Protein AF-A0A1G7KMD0-F1 (afdb_monomer)

Organism: NCBI:txid482827

Secondary structure (DSSP, 8-state):
-EEEE-TTT--EEEE--S--SHHHHHHHHHHHHHHTT-BTTB---------TTTT---SS-HHHHHHHHHHHHHHHHT-HHHHHHHH--TTS-S--

pLDDT: mean 72.41, std 11.88, range [49.28, 91.25]

Sequence (96 aa):
MYGFVRPGTGESEFWLLPTVNAVAFSEVLGRFARLRGAGEGKLLLLVLDRAGWHVSGRVDTEEELWARVEARCAYLQAQPGLIRSHTLFHWWPREW

Radius of gyration: 14.6 Å; Cα contacts (8 Å, |Δi|>4): 63; chains: 1; bounding box: 42×29×28 Å

Mean predicted aligned error: 10.39 Å

Foldseek 3Di:
DDKDAFQLPRDIDDDDDPDDAQVVVVVVVVVVCVVVVPDPVDDDDDDDPPDPRVQDDDDPDPVVVVVVVVVVVVVVVVVVVVVCNGNVPPPPDPDD

Solvent-accessible surface area (backbone atoms only — not comparable to full-atom values): 6177 Å² total; per-residue (Å²): 103,50,78,49,68,42,55,75,74,65,53,67,50,77,46,88,52,101,61,86,42,39,67,58,48,51,52,50,51,56,50,49,37,58,76,72,56,50,51,99,92,32,88,80,90,83,88,77,91,76,54,84,54,79,71,57,83,86,51,102,39,71,65,60,45,49,51,54,49,47,55,50,48,55,55,45,65,78,38,53,69,64,51,55,74,49,49,65,54,88,84,55,80,92,72,134

Structure (mmCIF, N/CA/C/O backbone):
data_AF-A0A1G7KMD0-F1
#
_entry.id   AF-A0A1G7KMD0-F1
#
loop_
_atom_site.group_PDB
_atom_site.id
_atom_site.type_symbol
_atom_site.label_atom_id
_atom_site.label_alt_id
_atom_site.label_comp_id
_atom_site.label_asym_id
_atom_site.label_entity_id
_atom_site.label_seq_id
_atom_site.pdbx_PDB_ins_code
_atom_site.Cartn_x
_atom_site.Cartn_y
_atom_site.Cartn_z
_atom_site.occupancy
_atom_site.B_iso_or_equiv
_atom_site.auth_seq_id
_atom_site.auth_comp_id
_atom_site.auth_asym_id
_atom_site.auth_atom_id
_atom_site.pdbx_PDB_model_num
ATOM 1 N N . MET A 1 1 ? 10.952 7.859 -5.517 1.00 82.19 1 MET A N 1
ATOM 2 C CA . MET A 1 1 ? 10.414 7.971 -4.144 1.00 82.19 1 MET A CA 1
ATOM 3 C C . MET A 1 1 ? 9.238 7.022 -4.028 1.00 82.19 1 MET A C 1
ATOM 5 O O . MET A 1 1 ? 8.426 7.013 -4.942 1.00 82.19 1 MET A O 1
ATOM 9 N N . TYR A 1 2 ? 9.147 6.257 -2.942 1.00 83.06 2 TYR A N 1
ATOM 10 C CA . TYR A 1 2 ? 7.952 5.478 -2.608 1.00 83.06 2 TYR A CA 1
ATOM 11 C C . TYR A 1 2 ? 7.296 6.098 -1.379 1.00 83.06 2 TYR A C 1
ATOM 13 O O . TYR A 1 2 ? 7.997 6.421 -0.421 1.00 83.06 2 TYR A O 1
ATOM 21 N N . GLY A 1 3 ? 5.984 6.303 -1.425 1.00 87.31 3 GLY A N 1
ATOM 22 C CA . GLY A 1 3 ? 5.221 6.901 -0.335 1.00 87.31 3 GLY A CA 1
ATOM 23 C C . GLY A 1 3 ? 4.051 6.010 0.047 1.00 87.31 3 GLY A C 1
ATOM 24 O O . GLY A 1 3 ? 3.326 5.539 -0.825 1.00 87.31 3 GLY A O 1
ATOM 25 N N . PHE A 1 4 ? 3.870 5.802 1.346 1.00 88.25 4 PHE A N 1
ATOM 26 C CA . PHE A 1 4 ? 2.706 5.130 1.910 1.00 88.25 4 PHE A CA 1
ATOM 27 C C . PHE A 1 4 ? 2.002 6.090 2.850 1.00 88.25 4 PHE A C 1
ATOM 29 O O . PHE A 1 4 ? 2.650 6.771 3.641 1.00 88.25 4 PHE A O 1
ATOM 36 N N . VAL A 1 5 ? 0.676 6.118 2.781 1.00 85.12 5 VAL A N 1
ATOM 37 C CA . VAL A 1 5 ? -0.158 6.941 3.655 1.00 85.12 5 VAL A CA 1
ATOM 38 C C . VAL A 1 5 ? -1.191 6.039 4.303 1.00 85.12 5 VAL A C 1
ATOM 40 O O . VAL A 1 5 ? -1.824 5.231 3.625 1.00 85.12 5 VAL A O 1
ATOM 43 N N . ARG A 1 6 ? -1.380 6.186 5.613 1.00 86.25 6 ARG A N 1
ATOM 44 C CA . ARG A 1 6 ? -2.504 5.605 6.340 1.00 86.25 6 ARG A CA 1
ATOM 45 C C . ARG A 1 6 ? -3.675 6.584 6.266 1.00 86.25 6 ARG A C 1
ATOM 47 O O . ARG A 1 6 ? -3.659 7.580 6.991 1.00 86.25 6 ARG A O 1
ATOM 54 N N . PRO A 1 7 ? -4.712 6.326 5.451 1.00 78.12 7 PRO A N 1
ATOM 55 C CA . PRO A 1 7 ? -5.707 7.352 5.152 1.00 78.12 7 PRO A CA 1
ATOM 56 C C . PRO A 1 7 ? -6.451 7.834 6.397 1.00 78.12 7 PRO A C 1
ATOM 58 O O . PRO A 1 7 ? -6.613 9.031 6.583 1.00 78.12 7 PRO A O 1
ATOM 61 N N . GLY A 1 8 ? -6.802 6.908 7.298 1.00 75.25 8 GLY A N 1
ATOM 62 C CA . GLY A 1 8 ? -7.507 7.204 8.549 1.00 75.25 8 GLY A CA 1
ATOM 63 C C . GLY A 1 8 ? -6.786 8.143 9.525 1.00 75.25 8 GLY A C 1
ATOM 64 O O . GLY A 1 8 ? -7.443 8.723 10.382 1.00 75.25 8 GLY A O 1
ATOM 65 N N . THR A 1 9 ? -5.460 8.283 9.431 1.00 83.56 9 THR A N 1
ATOM 66 C CA . THR A 1 9 ? -4.663 9.089 10.376 1.00 83.56 9 THR A CA 1
ATOM 67 C C . THR A 1 9 ? -3.785 10.142 9.703 1.00 83.56 9 THR A C 1
ATOM 69 O O . THR A 1 9 ? -3.234 10.989 10.397 1.00 83.56 9 THR A O 1
ATOM 72 N N . GLY A 1 10 ? -3.596 10.075 8.382 1.00 80.88 10 GLY A N 1
ATOM 73 C CA . GLY A 1 10 ? -2.626 10.899 7.651 1.00 80.88 10 GLY A CA 1
ATOM 74 C C . GLY A 1 10 ? -1.159 10.527 7.910 1.00 80.88 10 GLY A C 1
ATOM 75 O O . GLY A 1 10 ? -0.260 11.126 7.323 1.00 80.88 10 GLY A O 1
ATOM 76 N N . GLU A 1 11 ? -0.900 9.528 8.761 1.00 85.88 11 GLU A N 1
ATOM 77 C CA . GLU A 1 11 ? 0.448 9.022 9.029 1.00 85.88 11 GLU A CA 1
ATOM 78 C C . GLU A 1 11 ? 1.079 8.566 7.711 1.00 85.88 11 GLU A C 1
ATOM 80 O O . GLU A 1 11 ? 0.493 7.757 6.988 1.00 85.88 11 GLU A O 1
ATOM 85 N N . SER A 1 12 ? 2.252 9.108 7.393 1.00 88.88 12 SER A N 1
ATOM 86 C CA . SER A 1 12 ? 2.905 8.906 6.104 1.00 88.88 12 SER A CA 1
ATOM 87 C C . SER A 1 12 ? 4.344 8.446 6.290 1.00 88.88 12 SER A C 1
ATOM 89 O O . SER A 1 12 ? 5.041 8.916 7.188 1.00 88.88 12 SER A O 1
ATOM 91 N N . GLU A 1 13 ? 4.794 7.549 5.422 1.00 88.62 13 GLU A N 1
ATOM 92 C CA . GLU A 1 13 ? 6.157 7.026 5.414 1.00 88.62 13 GLU A CA 1
ATOM 93 C C . GLU A 1 13 ? 6.733 7.102 3.998 1.00 88.62 13 GLU A C 1
ATOM 95 O O . GLU A 1 13 ? 6.076 6.724 3.024 1.00 88.62 13 GLU A O 1
ATOM 100 N N . PHE A 1 14 ? 7.969 7.591 3.886 1.00 90.62 14 PHE A N 1
ATOM 101 C CA . PHE A 1 14 ? 8.620 7.864 2.608 1.00 90.62 14 PHE A CA 1
ATOM 102 C C . PHE A 1 14 ? 9.968 7.163 2.512 1.00 90.62 14 PHE A C 1
ATOM 104 O O . PHE A 1 14 ? 10.791 7.228 3.422 1.00 90.62 14 PHE A O 1
ATOM 111 N N . TRP A 1 15 ? 10.200 6.522 1.371 1.00 88.44 15 TRP A N 1
ATOM 112 C CA . TRP A 1 15 ? 11.409 5.765 1.081 1.00 88.44 15 TRP A CA 1
ATOM 113 C C . TRP A 1 15 ? 12.119 6.378 -0.124 1.00 88.44 15 TRP A C 1
ATOM 115 O O . TRP A 1 15 ? 11.576 6.451 -1.237 1.00 88.44 15 TRP A O 1
ATOM 125 N N . LEU A 1 16 ? 13.353 6.826 0.108 1.00 91.25 16 LEU A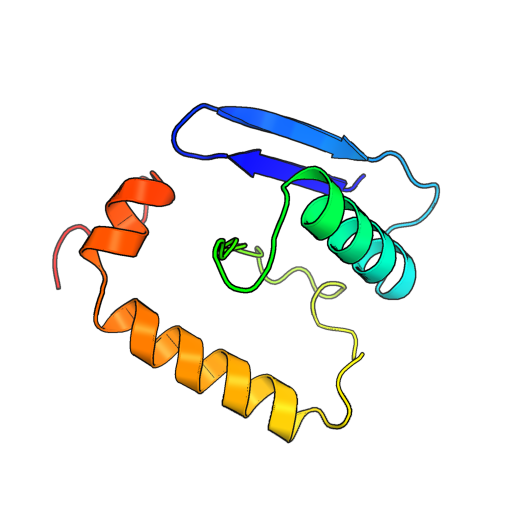 N 1
ATOM 126 C CA . LEU A 1 16 ? 14.233 7.383 -0.914 1.00 91.25 16 LEU A CA 1
ATOM 127 C C . LEU A 1 16 ? 15.170 6.288 -1.416 1.00 91.25 16 LEU A C 1
ATOM 129 O O . LEU A 1 16 ? 16.107 5.885 -0.733 1.00 91.25 16 LEU A O 1
ATOM 133 N N . LEU A 1 17 ? 14.885 5.793 -2.616 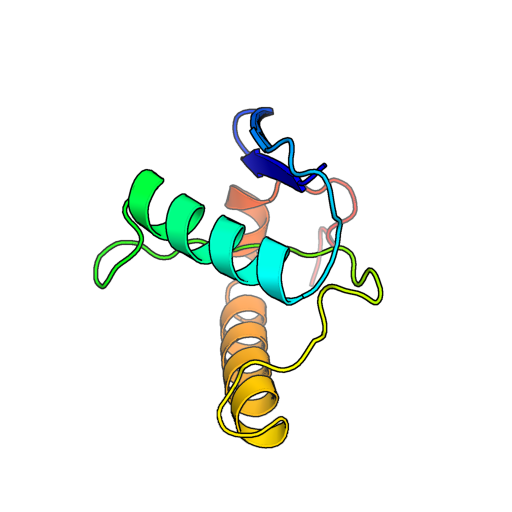1.00 85.81 17 LEU A N 1
ATOM 134 C CA . LEU A 1 17 ? 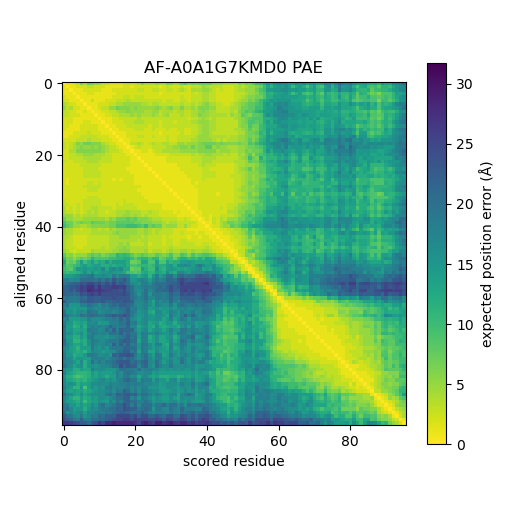15.749 4.883 -3.357 1.00 85.81 17 LEU A CA 1
ATOM 135 C C . LEU A 1 17 ? 16.164 5.567 -4.666 1.00 85.81 17 LEU A C 1
ATOM 137 O O . L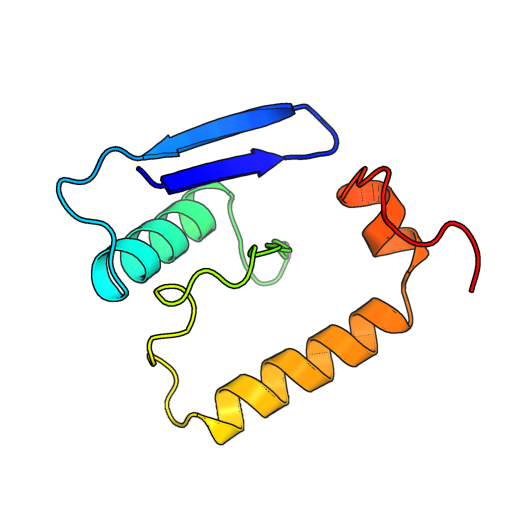EU A 1 17 ? 15.378 6.354 -5.206 1.00 85.81 17 LEU A O 1
ATOM 141 N N . PRO A 1 18 ? 17.359 5.256 -5.199 1.00 87.69 18 PRO A N 1
ATOM 142 C CA . PRO A 1 18 ? 17.870 5.869 -6.425 1.00 87.69 18 PRO A CA 1
ATOM 143 C C . PRO A 1 18 ? 17.066 5.480 -7.676 1.00 87.69 18 PRO A C 1
ATOM 145 O O . PRO A 1 18 ? 17.247 6.082 -8.728 1.00 87.69 18 PRO A O 1
ATOM 148 N N . THR A 1 19 ? 16.181 4.481 -7.582 1.00 81.31 19 THR A N 1
ATOM 149 C CA . THR A 1 19 ? 15.381 3.975 -8.701 1.00 81.31 19 THR A CA 1
ATOM 150 C C . THR A 1 19 ? 13.918 3.754 -8.311 1.00 81.31 19 THR A C 1
ATOM 152 O O . THR A 1 19 ? 13.591 3.420 -7.167 1.00 81.31 19 THR A O 1
ATOM 155 N N . VAL A 1 20 ? 13.030 3.934 -9.293 1.00 79.56 20 VAL A N 1
ATOM 156 C CA . VAL A 1 20 ? 11.604 3.589 -9.209 1.00 79.56 20 VAL A CA 1
ATOM 157 C C . VAL A 1 20 ? 11.334 2.459 -10.200 1.00 79.56 20 VAL A C 1
ATOM 159 O O . VAL A 1 20 ? 11.266 2.700 -11.401 1.00 79.56 20 VAL A O 1
ATOM 162 N N . ASN A 1 21 ? 11.277 1.218 -9.711 1.00 77.50 21 ASN A N 1
ATOM 163 C CA . ASN A 1 21 ? 11.029 0.027 -10.524 1.00 77.50 21 ASN A CA 1
ATOM 164 C C . ASN A 1 21 ? 10.456 -1.131 -9.688 1.00 77.50 21 ASN A C 1
ATOM 166 O O . ASN A 1 21 ? 10.459 -1.098 -8.459 1.00 77.50 21 ASN A O 1
ATOM 170 N N . ALA A 1 22 ? 10.038 -2.178 -10.393 1.00 74.12 22 ALA A N 1
ATOM 171 C CA . ALA A 1 22 ? 9.581 -3.476 -9.902 1.00 74.12 22 ALA A CA 1
ATOM 172 C C . ALA A 1 22 ? 10.297 -4.035 -8.667 1.00 74.12 22 ALA A C 1
ATOM 174 O O . ALA A 1 22 ? 9.693 -4.420 -7.662 1.00 74.12 22 ALA A O 1
ATOM 175 N N . VAL A 1 23 ? 11.620 -4.128 -8.794 1.00 76.56 23 VAL A N 1
ATOM 176 C CA . VAL A 1 23 ? 12.494 -4.843 -7.871 1.00 76.56 23 VAL A CA 1
ATOM 177 C C . VAL A 1 23 ? 12.613 -4.032 -6.593 1.00 76.56 23 VAL A C 1
ATOM 179 O O . VAL A 1 23 ? 12.354 -4.541 -5.507 1.00 76.56 23 VAL A O 1
ATOM 182 N N . ALA A 1 24 ? 12.906 -2.739 -6.732 1.00 77.81 24 ALA A N 1
ATOM 183 C CA . ALA A 1 24 ? 12.959 -1.812 -5.614 1.00 77.81 24 ALA A CA 1
ATOM 184 C C . ALA A 1 24 ? 11.596 -1.689 -4.907 1.00 77.81 24 ALA A C 1
ATOM 186 O O . ALA A 1 24 ? 11.553 -1.645 -3.680 1.00 77.81 24 ALA A O 1
ATOM 187 N N . PHE A 1 25 ? 10.483 -1.703 -5.647 1.00 79.75 25 PHE A N 1
ATOM 188 C CA . PHE A 1 25 ? 9.146 -1.676 -5.056 1.00 79.75 25 PHE A CA 1
ATOM 189 C C . PHE A 1 25 ? 8.847 -2.937 -4.235 1.00 79.75 25 PHE A C 1
ATOM 191 O O . PHE A 1 25 ? 8.346 -2.827 -3.118 1.00 79.75 25 PHE A O 1
ATOM 198 N N . SER A 1 26 ? 9.215 -4.120 -4.736 1.00 79.06 26 SER A N 1
ATOM 199 C CA . SER A 1 26 ? 9.040 -5.393 -4.018 1.00 79.06 26 SER A CA 1
ATOM 200 C C . SER A 1 26 ? 9.814 -5.422 -2.694 1.00 79.06 26 SER A C 1
ATOM 202 O O . SER A 1 26 ? 9.274 -5.830 -1.665 1.00 79.06 26 SER A O 1
ATOM 204 N N . GLU A 1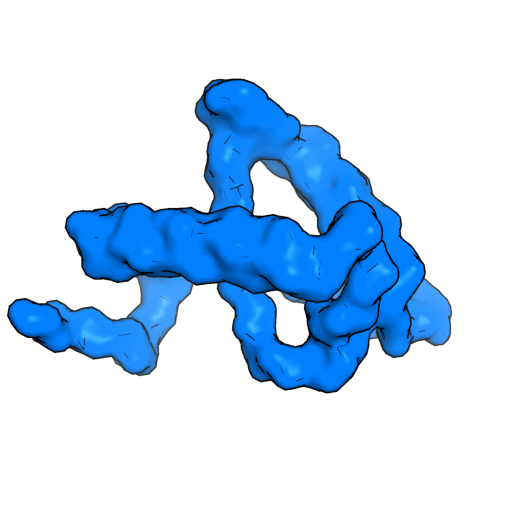 27 ? 11.053 -4.922 -2.693 1.00 82.12 27 GLU A N 1
ATOM 205 C CA . GLU A 1 27 ? 11.869 -4.792 -1.477 1.00 82.12 27 GLU A CA 1
ATOM 206 C C . GLU A 1 27 ? 11.242 -3.830 -0.461 1.00 82.12 27 GLU A C 1
ATOM 208 O O . GLU A 1 27 ? 11.144 -4.134 0.734 1.00 82.12 27 GLU A O 1
ATOM 213 N N . VAL A 1 28 ? 10.763 -2.679 -0.942 1.00 85.75 28 VAL A N 1
ATOM 214 C CA . VAL A 1 28 ? 10.061 -1.693 -0.115 1.00 85.75 28 VAL A CA 1
ATOM 215 C C . VAL A 1 28 ? 8.792 -2.299 0.486 1.00 85.75 28 VAL A C 1
ATOM 217 O O . VAL A 1 28 ? 8.586 -2.171 1.690 1.00 85.75 28 VAL A O 1
ATOM 220 N N . LEU A 1 29 ? 7.983 -3.023 -0.295 1.00 83.62 29 LEU A N 1
ATOM 221 C CA . LEU A 1 29 ? 6.780 -3.704 0.195 1.00 83.62 29 LEU A CA 1
ATOM 222 C C . LEU A 1 29 ? 7.102 -4.753 1.259 1.00 83.62 29 LEU A C 1
ATOM 224 O O . LEU A 1 29 ? 6.457 -4.781 2.306 1.00 83.62 29 LEU A O 1
ATOM 228 N N . GLY A 1 30 ? 8.114 -5.591 1.027 1.00 80.44 30 GLY A N 1
ATOM 229 C CA . GLY A 1 30 ? 8.525 -6.612 1.989 1.00 80.44 30 GLY A CA 1
ATOM 230 C C . GLY A 1 30 ? 8.984 -6.001 3.313 1.00 80.44 30 GLY A C 1
ATOM 231 O O . GLY A 1 30 ? 8.626 -6.482 4.391 1.00 80.44 30 GLY A O 1
ATOM 232 N N . ARG A 1 31 ? 9.750 -4.906 3.259 1.00 86.38 31 ARG A N 1
ATOM 233 C CA . ARG A 1 31 ? 10.211 -4.220 4.470 1.00 86.38 31 ARG A CA 1
ATOM 234 C C . ARG A 1 31 ? 9.089 -3.451 5.164 1.00 86.38 31 ARG A C 1
ATOM 236 O O . ARG A 1 31 ? 9.000 -3.529 6.386 1.00 86.38 31 ARG A O 1
ATOM 243 N N . PHE A 1 32 ? 8.209 -2.801 4.408 1.00 85.88 32 PHE A N 1
ATOM 244 C CA . PHE A 1 32 ? 7.005 -2.156 4.926 1.00 85.88 32 PHE A CA 1
ATOM 245 C C . PHE A 1 32 ? 6.102 -3.161 5.651 1.00 85.88 32 PHE A C 1
ATOM 247 O O . PHE A 1 32 ? 5.719 -2.933 6.796 1.00 85.88 32 PHE A O 1
ATOM 254 N N . ALA A 1 33 ? 5.832 -4.319 5.040 1.00 83.94 33 ALA A N 1
ATOM 255 C CA . ALA A 1 33 ? 5.034 -5.384 5.642 1.00 83.94 33 ALA A CA 1
ATOM 256 C C . ALA A 1 33 ? 5.619 -5.841 6.987 1.00 83.94 33 ALA A C 1
ATOM 258 O O . ALA A 1 33 ? 4.889 -5.913 7.976 1.00 83.94 33 ALA A O 1
ATOM 259 N N . ARG A 1 34 ? 6.940 -6.061 7.059 1.00 84.75 34 ARG A N 1
ATOM 260 C CA . ARG A 1 34 ? 7.628 -6.407 8.314 1.00 84.75 34 ARG A CA 1
ATOM 261 C C . ARG A 1 34 ? 7.531 -5.297 9.361 1.00 84.75 34 ARG A C 1
ATOM 263 O O . ARG A 1 34 ? 7.157 -5.574 10.494 1.00 84.75 34 ARG A O 1
ATOM 270 N N . LEU A 1 35 ? 7.818 -4.048 8.989 1.00 87.25 35 LEU A N 1
ATOM 271 C CA . LEU A 1 35 ? 7.780 -2.899 9.907 1.00 87.25 35 LEU A CA 1
ATOM 272 C C . LEU A 1 35 ? 6.384 -2.651 10.479 1.00 87.25 35 LEU A C 1
ATOM 274 O O . LEU A 1 35 ? 6.236 -2.302 11.647 1.00 87.25 35 LEU A O 1
ATOM 278 N N . ARG A 1 36 ? 5.343 -2.864 9.673 1.00 86.75 36 ARG A N 1
ATOM 279 C CA . ARG A 1 36 ? 3.952 -2.740 10.115 1.00 86.75 36 ARG A CA 1
ATOM 280 C C . ARG A 1 36 ? 3.417 -4.024 10.755 1.00 86.75 36 ARG A C 1
ATOM 282 O O . ARG A 1 36 ? 2.271 -4.009 11.207 1.00 86.75 36 ARG A O 1
ATOM 289 N N . GLY A 1 37 ? 4.207 -5.095 10.829 1.00 87.38 37 GLY A N 1
ATOM 290 C CA . GLY A 1 37 ? 3.838 -6.364 11.458 1.00 87.38 37 GLY A CA 1
ATOM 291 C C . GLY A 1 37 ? 2.734 -7.124 10.722 1.00 87.38 37 GLY A C 1
ATOM 292 O O . GLY A 1 37 ? 1.854 -7.680 11.372 1.00 87.38 37 GLY A O 1
ATOM 293 N N . ALA A 1 38 ? 2.722 -7.094 9.387 1.00 85.44 38 ALA A N 1
ATOM 294 C CA . ALA A 1 38 ? 1.816 -7.921 8.594 1.00 85.44 38 ALA A CA 1
ATOM 295 C C . ALA A 1 38 ? 2.094 -9.416 8.826 1.00 85.44 38 ALA A C 1
ATOM 297 O O . ALA A 1 38 ? 3.251 -9.831 8.881 1.00 85.44 38 ALA A O 1
ATOM 298 N N . GLY A 1 39 ? 1.037 -10.218 8.933 1.00 79.75 39 GLY A N 1
ATOM 299 C CA . GLY A 1 39 ? 1.115 -11.653 9.208 1.00 79.75 39 GLY A CA 1
ATOM 300 C C . GLY A 1 39 ? -0.271 -12.254 9.441 1.00 79.75 39 GLY A C 1
ATOM 301 O O . GLY A 1 39 ? -1.278 -11.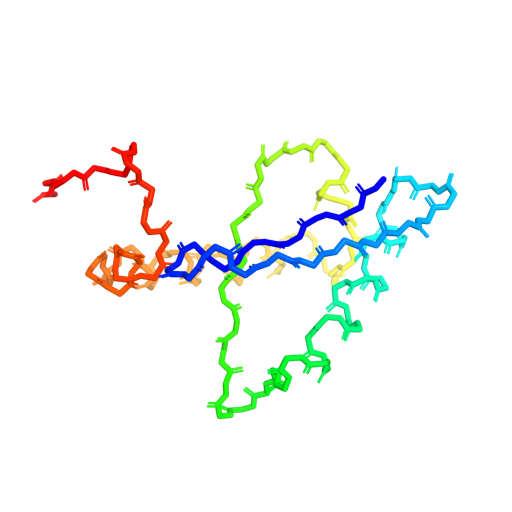605 9.161 1.00 79.75 39 GLY A O 1
ATOM 302 N N . GLU A 1 40 ? -0.340 -13.468 9.988 1.00 79.75 40 GLU A N 1
ATOM 303 C CA . GLU A 1 40 ? -1.601 -14.216 10.170 1.00 79.75 40 GLU A CA 1
ATOM 304 C C . GLU A 1 40 ? -2.675 -13.439 10.951 1.00 79.75 40 GLU A C 1
ATOM 306 O O . GLU A 1 40 ? -3.854 -13.504 10.618 1.00 79.75 40 GLU A O 1
ATOM 311 N N . GLY A 1 41 ? -2.271 -12.638 11.942 1.00 83.00 41 GLY A N 1
ATOM 312 C CA . GLY A 1 41 ? -3.183 -11.810 12.7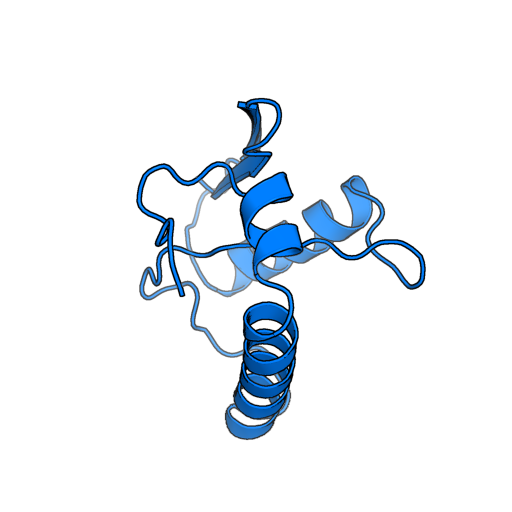41 1.00 83.00 41 GLY A CA 1
ATOM 313 C C . GLY A 1 41 ? -3.387 -10.379 12.233 1.00 83.00 41 GLY A C 1
ATOM 314 O O . GLY A 1 41 ? -4.133 -9.620 12.850 1.00 83.00 41 GLY A O 1
ATOM 315 N N . LYS A 1 42 ? -2.706 -9.961 11.154 1.00 80.69 42 LYS A N 1
ATOM 316 C CA . LYS A 1 42 ? -2.734 -8.568 10.686 1.00 80.69 42 LYS A CA 1
ATOM 317 C C . LYS A 1 42 ? -2.580 -8.460 9.176 1.00 80.69 42 LYS A C 1
ATOM 319 O O . LYS A 1 42 ? -1.495 -8.618 8.619 1.00 80.69 42 LYS A O 1
ATOM 324 N N . LEU A 1 43 ? -3.675 -8.078 8.529 1.00 79.56 43 LEU A N 1
ATOM 325 C CA . LEU A 1 43 ? -3.720 -7.789 7.101 1.00 79.56 43 LEU A CA 1
ATOM 326 C C . LEU A 1 43 ? -3.482 -6.296 6.848 1.00 79.56 43 LEU A C 1
ATOM 328 O O . LEU A 1 43 ? -4.082 -5.443 7.501 1.00 79.56 43 LEU A O 1
ATOM 332 N N . LEU A 1 44 ? -2.628 -5.984 5.872 1.00 80.12 44 LEU A N 1
ATOM 333 C CA . LEU A 1 44 ? -2.456 -4.630 5.344 1.00 80.12 44 LEU A CA 1
ATOM 334 C C . LEU A 1 44 ? -3.136 -4.551 3.979 1.00 80.12 44 LEU A C 1
ATOM 336 O O . LEU A 1 44 ? -2.773 -5.290 3.066 1.00 80.12 44 LEU A O 1
ATOM 340 N N . LEU A 1 45 ? -4.113 -3.657 3.841 1.00 82.62 45 LEU A N 1
ATOM 341 C CA . LEU A 1 45 ? -4.716 -3.340 2.552 1.00 82.62 45 LEU A CA 1
ATOM 342 C C . LEU A 1 45 ? -3.955 -2.168 1.929 1.00 82.62 45 LEU A C 1
ATOM 344 O O . LEU A 1 45 ? -3.955 -1.068 2.480 1.00 82.62 45 LEU A O 1
ATOM 348 N N . LEU A 1 46 ? -3.309 -2.415 0.791 1.00 81.06 46 LEU A N 1
ATOM 349 C CA . LEU A 1 46 ? -2.649 -1.392 -0.014 1.00 81.06 46 LEU A CA 1
ATOM 350 C C . LEU A 1 46 ? -3.509 -1.079 -1.235 1.00 81.06 46 LEU A C 1
ATOM 352 O O . LEU A 1 46 ? -3.982 -1.988 -1.913 1.00 81.06 46 LEU A O 1
ATOM 356 N N . VAL A 1 47 ? -3.689 0.208 -1.516 1.00 78.06 47 VAL A N 1
ATOM 357 C CA . VAL A 1 47 ? -4.350 0.691 -2.729 1.00 78.06 47 VAL A CA 1
ATOM 358 C C . VAL A 1 47 ? -3.281 1.346 -3.590 1.00 78.06 47 VAL A C 1
ATOM 360 O O . VAL A 1 47 ? -2.592 2.251 -3.125 1.00 78.06 47 VAL A O 1
ATOM 363 N N . LEU A 1 48 ? -3.114 0.848 -4.815 1.00 76.62 48 LEU A N 1
ATOM 364 C CA . LEU A 1 48 ? -2.121 1.324 -5.779 1.00 76.62 48 LEU A CA 1
ATOM 365 C C . LEU A 1 48 ? -2.831 2.062 -6.916 1.00 76.62 48 LEU A C 1
ATOM 367 O O . LEU A 1 48 ? -3.893 1.636 -7.368 1.00 76.62 48 LEU A O 1
ATOM 371 N N . ASP A 1 49 ? -2.235 3.141 -7.407 1.00 67.50 49 ASP A N 1
ATOM 372 C CA . ASP A 1 49 ? -2.812 4.050 -8.407 1.00 67.50 49 ASP A CA 1
ATOM 373 C C . ASP A 1 49 ? -2.605 3.593 -9.868 1.00 67.50 49 ASP A C 1
ATOM 375 O O . ASP A 1 49 ? -2.729 4.383 -10.800 1.00 67.50 49 ASP A O 1
ATOM 379 N N . ARG A 1 50 ? -2.336 2.298 -10.091 1.00 61.75 50 ARG A N 1
ATOM 380 C CA . ARG A 1 50 ? -2.093 1.689 -11.417 1.00 61.75 50 ARG A CA 1
ATOM 381 C C . ARG A 1 50 ? -0.972 2.354 -12.239 1.00 61.75 50 ARG A C 1
ATOM 383 O O . ARG A 1 50 ? -0.971 2.246 -13.464 1.00 61.75 50 ARG A O 1
ATOM 390 N N . ALA A 1 51 ? 0.031 2.968 -11.610 1.00 62.41 51 ALA A N 1
ATOM 391 C CA . ALA A 1 51 ? 1.251 3.339 -12.327 1.00 62.41 51 ALA A CA 1
ATOM 392 C C . ALA A 1 51 ? 1.929 2.101 -12.960 1.00 62.41 51 ALA A C 1
ATOM 394 O O . ALA A 1 51 ? 2.012 1.038 -12.344 1.00 62.41 51 ALA A O 1
ATOM 395 N N . GLY A 1 52 ? 2.438 2.233 -14.193 1.00 58.31 52 GLY A N 1
ATOM 396 C CA . GLY A 1 52 ? 2.883 1.098 -15.025 1.00 58.31 52 GLY A CA 1
ATOM 397 C C . GLY A 1 52 ? 3.996 0.213 -14.437 1.00 58.31 52 GLY A C 1
ATOM 398 O O . GLY A 1 52 ? 4.176 -0.916 -14.876 1.00 58.31 52 GLY A O 1
ATOM 399 N N . TRP A 1 53 ? 4.716 0.681 -13.415 1.00 57.03 53 TRP A N 1
ATOM 400 C CA . TRP A 1 53 ? 5.760 -0.073 -12.707 1.00 57.03 53 TRP A CA 1
ATOM 401 C C . TRP A 1 53 ? 5.248 -0.855 -11.482 1.00 57.03 53 TRP A C 1
ATOM 403 O O . TRP A 1 53 ? 6.015 -1.606 -10.888 1.00 57.03 53 TRP A O 1
ATOM 413 N N . HIS A 1 54 ? 3.970 -0.719 -11.106 1.00 53.22 54 HIS A N 1
ATOM 414 C CA . HIS A 1 54 ? 3.341 -1.534 -10.057 1.00 53.22 54 HIS A CA 1
ATOM 415 C C . HIS A 1 54 ? 2.964 -2.949 -10.524 1.00 53.22 54 HIS A C 1
ATOM 417 O O . HIS A 1 54 ? 2.657 -3.797 -9.692 1.00 53.22 54 HIS A O 1
ATOM 423 N N . VAL A 1 55 ? 2.980 -3.212 -11.836 1.00 54.69 55 VAL A N 1
ATOM 424 C CA . VAL A 1 55 ? 2.446 -4.447 -12.453 1.00 54.69 55 VAL A CA 1
ATOM 425 C C . VAL A 1 55 ? 3.550 -5.453 -12.810 1.00 54.69 55 VAL A C 1
ATOM 427 O O . VAL A 1 55 ? 3.325 -6.483 -13.433 1.00 54.69 55 VAL A O 1
ATOM 430 N N . SER A 1 56 ? 4.786 -5.189 -12.412 1.00 50.38 56 SER A N 1
ATOM 431 C CA . SER A 1 56 ? 5.938 -6.016 -12.762 1.00 50.38 56 SER A CA 1
ATOM 432 C C . SER A 1 56 ? 6.069 -7.260 -11.866 1.00 50.38 56 SER A C 1
ATOM 434 O O . SER A 1 56 ? 6.841 -7.278 -10.907 1.00 50.38 56 SER A O 1
ATOM 436 N N . GLY A 1 57 ? 5.286 -8.285 -12.192 1.00 49.28 57 GLY A N 1
ATOM 437 C CA . GLY A 1 57 ? 5.725 -9.675 -12.361 1.00 49.28 57 GLY A CA 1
ATOM 438 C C . GLY A 1 57 ? 6.686 -10.295 -11.344 1.00 49.28 57 GLY A C 1
ATOM 439 O O . GLY A 1 57 ? 7.761 -10.751 -11.729 1.00 49.28 57 GLY A O 1
ATOM 440 N N . ARG A 1 58 ? 6.300 -10.407 -10.070 1.00 50.06 58 ARG A N 1
ATOM 441 C CA . ARG A 1 58 ? 6.907 -11.418 -9.186 1.00 50.06 58 ARG A CA 1
ATOM 442 C C . ARG A 1 58 ? 5.846 -12.211 -8.442 1.00 50.06 58 ARG A C 1
ATOM 444 O O . ARG A 1 58 ? 5.637 -12.048 -7.245 1.00 50.06 58 ARG A O 1
ATOM 451 N N . VAL A 1 59 ? 5.163 -13.041 -9.218 1.00 50.25 59 VAL A N 1
ATOM 452 C CA . VAL A 1 59 ? 4.238 -14.081 -8.774 1.00 50.25 59 VAL A CA 1
ATOM 453 C C . VAL A 1 59 ? 4.452 -15.263 -9.699 1.00 50.25 59 VAL A C 1
ATOM 455 O O . VAL A 1 59 ? 4.783 -15.051 -10.865 1.00 50.25 59 VAL A O 1
ATOM 458 N N . ASP A 1 60 ? 4.345 -16.476 -9.162 1.00 56.94 60 ASP A N 1
ATOM 459 C CA . ASP A 1 60 ? 4.769 -17.713 -9.828 1.00 56.94 60 ASP A CA 1
ATOM 460 C C . ASP A 1 60 ? 4.177 -17.867 -11.243 1.00 56.94 60 ASP A C 1
ATOM 462 O O . ASP A 1 60 ? 4.854 -18.380 -12.132 1.00 56.94 60 ASP A O 1
ATOM 466 N N . THR A 1 61 ? 2.982 -17.310 -11.480 1.00 59.66 61 THR A N 1
ATOM 467 C CA . THR A 1 61 ? 2.419 -16.980 -12.801 1.00 59.66 61 THR A CA 1
ATOM 468 C C . THR A 1 61 ? 1.529 -15.731 -12.718 1.00 59.66 61 THR A C 1
ATOM 470 O O . THR A 1 61 ? 1.034 -15.374 -11.643 1.00 59.66 61 THR A O 1
ATOM 473 N N . GLU A 1 62 ? 1.324 -15.053 -13.850 1.00 57.22 62 GLU A N 1
ATOM 474 C CA . GLU A 1 62 ? 0.419 -13.902 -13.960 1.00 57.22 62 GLU A CA 1
ATOM 475 C C . GLU A 1 62 ? -1.026 -14.298 -13.612 1.00 57.22 62 GLU A C 1
ATOM 477 O O . GLU A 1 62 ? -1.705 -13.595 -12.862 1.00 57.22 62 GLU A O 1
ATOM 482 N N . GLU A 1 63 ? -1.469 -15.472 -14.061 1.00 62.19 63 GLU A N 1
ATOM 483 C CA . GLU A 1 63 ? -2.808 -15.993 -13.796 1.00 62.19 63 GLU A CA 1
ATOM 484 C C . GLU A 1 63 ? -3.070 -16.219 -12.303 1.00 62.19 63 GLU A C 1
ATOM 486 O O . GLU A 1 63 ? -4.134 -15.858 -11.797 1.00 62.19 63 GLU A O 1
ATOM 491 N N . GLU A 1 64 ? -2.110 -16.783 -11.566 1.00 58.00 64 GLU A N 1
ATOM 492 C CA . GLU A 1 64 ? -2.299 -17.063 -10.141 1.00 58.00 64 GLU A CA 1
ATOM 493 C C . GLU A 1 64 ? -2.308 -15.778 -9.296 1.00 58.00 64 GLU A C 1
ATOM 495 O O . GLU A 1 64 ? -3.067 -15.672 -8.324 1.00 58.00 64 GLU A O 1
ATOM 500 N N . LEU A 1 65 ? -1.518 -14.768 -9.684 1.00 60.91 65 LEU A N 1
ATOM 501 C CA . LEU A 1 65 ? -1.592 -13.438 -9.075 1.00 60.91 65 LEU A CA 1
ATOM 502 C C . LEU A 1 65 ? -2.977 -12.840 -9.245 1.00 60.91 65 LEU A C 1
ATOM 504 O O . LEU A 1 65 ? -3.585 -12.403 -8.264 1.00 60.91 65 LEU A O 1
ATOM 508 N N . TRP A 1 66 ? -3.451 -12.802 -10.489 1.00 54.97 66 TRP A N 1
ATOM 509 C CA . TRP A 1 66 ? -4.723 -12.180 -10.805 1.00 54.97 66 TRP A CA 1
ATOM 510 C C . TRP A 1 66 ? -5.868 -12.928 -10.145 1.00 54.97 66 TRP A C 1
ATOM 512 O O . TRP A 1 66 ? -6.690 -12.276 -9.516 1.00 54.97 66 TRP A O 1
ATOM 522 N N . ALA A 1 67 ? -5.855 -14.261 -10.117 1.00 62.88 67 ALA A N 1
ATOM 523 C CA . ALA A 1 67 ? -6.863 -15.041 -9.403 1.00 62.88 67 ALA A CA 1
ATOM 524 C C . ALA A 1 67 ? -6.915 -14.703 -7.899 1.00 62.88 67 ALA A C 1
ATOM 526 O O . ALA A 1 67 ? -7.994 -14.531 -7.328 1.00 62.88 67 ALA A O 1
ATOM 527 N N . ARG A 1 68 ? -5.758 -14.554 -7.237 1.00 64.69 68 ARG A N 1
ATOM 528 C CA . ARG A 1 68 ? -5.691 -14.178 -5.811 1.00 64.69 68 ARG A CA 1
ATOM 529 C C . ARG A 1 68 ? -6.137 -12.734 -5.574 1.00 64.69 68 ARG A C 1
ATOM 531 O O . ARG A 1 68 ? -6.825 -12.462 -4.586 1.00 64.69 68 ARG A O 1
ATOM 538 N N . VAL A 1 69 ? -5.757 -11.815 -6.462 1.00 62.69 69 VAL A N 1
ATOM 539 C CA . VAL A 1 69 ? -6.162 -10.403 -6.407 1.00 62.69 69 VAL A CA 1
ATOM 540 C C . VAL A 1 69 ? -7.657 -10.272 -6.652 1.00 62.69 69 VAL A C 1
ATOM 542 O O . VAL A 1 69 ? -8.327 -9.626 -5.858 1.00 62.69 69 VAL A O 1
ATOM 545 N N . GLU A 1 70 ? -8.200 -10.927 -7.672 1.00 62.34 70 GLU A N 1
ATOM 546 C CA . GLU A 1 70 ? -9.624 -10.935 -8.002 1.00 62.34 70 GLU A CA 1
ATOM 547 C C . GLU A 1 70 ? -10.454 -11.542 -6.880 1.00 62.34 70 GLU A C 1
ATOM 549 O O . GLU A 1 70 ? -11.393 -10.899 -6.419 1.00 62.34 70 GLU A O 1
ATOM 554 N N . ALA A 1 71 ? -10.076 -12.715 -6.364 1.00 64.88 71 ALA A N 1
ATOM 555 C CA . ALA A 1 71 ? -10.778 -13.338 -5.245 1.00 64.88 71 ALA A CA 1
ATOM 556 C C . ALA A 1 71 ? -10.790 -12.423 -4.010 1.00 64.88 71 ALA A C 1
ATOM 558 O O . ALA A 1 71 ? -11.815 -12.266 -3.340 1.00 64.88 71 ALA A O 1
ATOM 559 N N . ARG A 1 72 ? -9.665 -11.757 -3.723 1.00 68.88 72 ARG A N 1
ATOM 560 C CA . ARG A 1 72 ? -9.583 -10.798 -2.619 1.00 68.88 72 ARG A CA 1
ATOM 561 C C . ARG A 1 72 ? -10.378 -9.522 -2.900 1.00 68.88 72 ARG A C 1
ATOM 563 O O . ARG A 1 72 ? -11.023 -9.016 -1.985 1.00 68.88 72 ARG A O 1
ATOM 570 N N . CYS A 1 73 ? -10.345 -8.998 -4.120 1.00 61.69 73 CYS A N 1
ATOM 571 C CA . CYS A 1 73 ? -11.121 -7.835 -4.538 1.00 61.69 73 CYS A CA 1
ATOM 572 C C . CYS A 1 73 ? -12.621 -8.125 -4.464 1.00 61.69 73 CYS A C 1
ATOM 574 O O . CYS A 1 73 ? -13.344 -7.302 -3.916 1.00 61.69 73 CYS A O 1
ATOM 576 N N . ALA A 1 74 ? -13.075 -9.296 -4.910 1.00 67.75 74 ALA A N 1
ATOM 577 C CA . ALA A 1 74 ? -14.459 -9.747 -4.796 1.00 67.75 74 ALA A CA 1
ATOM 578 C C . ALA A 1 74 ? -14.894 -9.862 -3.325 1.00 67.75 74 ALA A C 1
ATOM 580 O O . ALA A 1 74 ? -15.943 -9.348 -2.940 1.00 67.75 74 ALA A O 1
ATOM 581 N N . TYR A 1 75 ? -14.046 -10.443 -2.468 1.00 72.44 75 TYR A N 1
ATOM 582 C CA . TYR A 1 75 ? -14.290 -10.492 -1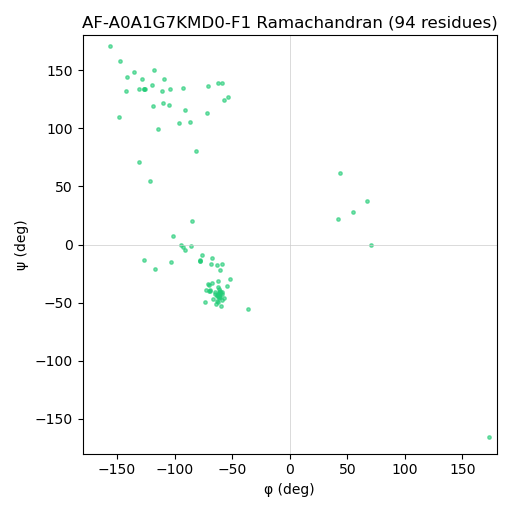.024 1.00 72.44 75 TYR A CA 1
ATOM 583 C C . TYR A 1 75 ? -14.397 -9.089 -0.401 1.00 72.44 75 TYR A C 1
ATOM 585 O O . TYR A 1 75 ? -15.302 -8.818 0.385 1.00 72.44 75 TYR A O 1
ATOM 593 N N . LEU A 1 76 ? -13.493 -8.174 -0.762 1.00 64.56 76 LEU A N 1
ATOM 594 C CA . LEU A 1 76 ? -13.498 -6.805 -0.246 1.00 64.56 76 LEU A CA 1
ATOM 595 C C . LEU A 1 76 ? -14.677 -5.982 -0.791 1.00 64.56 76 LEU A C 1
AT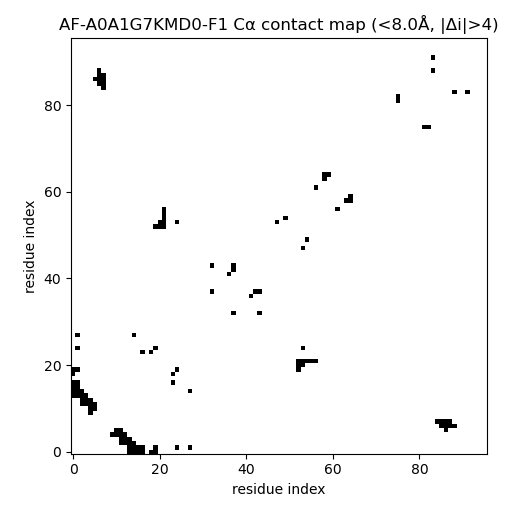OM 597 O O . LEU A 1 76 ? -15.237 -5.177 -0.049 1.00 64.56 76 LEU A O 1
ATOM 601 N N . GLN A 1 77 ? -15.099 -6.207 -2.039 1.00 62.62 77 GLN A N 1
ATOM 602 C CA . GLN A 1 77 ? -16.302 -5.601 -2.625 1.00 62.62 77 GLN A CA 1
ATOM 603 C C . GLN A 1 77 ? -17.575 -6.011 -1.877 1.00 62.62 77 GLN A C 1
ATOM 605 O O . GLN A 1 77 ? -18.483 -5.197 -1.754 1.00 62.62 77 GLN A O 1
ATOM 610 N N . ALA A 1 78 ? -17.615 -7.222 -1.312 1.00 74.88 78 ALA A N 1
ATOM 611 C CA . ALA A 1 78 ? -18.690 -7.665 -0.423 1.00 74.88 78 ALA A CA 1
ATOM 612 C C . ALA A 1 78 ? -18.599 -7.076 1.002 1.00 74.88 78 ALA A C 1
ATOM 614 O O . ALA A 1 78 ? -19.544 -7.196 1.780 1.00 74.88 78 ALA A O 1
ATOM 615 N N . GLN A 1 79 ? -17.495 -6.401 1.353 1.00 74.88 79 GLN A N 1
ATOM 616 C CA . GLN A 1 79 ? -17.287 -5.731 2.649 1.00 74.88 79 GLN A CA 1
ATOM 617 C C . GLN A 1 79 ? -17.019 -4.231 2.517 1.00 74.88 79 GLN A C 1
ATOM 619 O O . GLN A 1 79 ? -16.035 -3.685 3.028 1.00 74.88 79 GLN A O 1
ATOM 624 N N . PRO A 1 80 ? -17.905 -3.499 1.856 1.00 68.00 80 PRO A N 1
ATOM 625 C CA . PRO A 1 80 ? -17.560 -2.168 1.398 1.00 68.00 80 PRO A CA 1
ATOM 626 C C . PRO A 1 80 ? -17.609 -1.105 2.530 1.00 68.00 80 PRO A C 1
ATOM 628 O O . PRO A 1 80 ? -16.968 -0.055 2.435 1.00 68.00 80 PRO A O 1
ATOM 631 N N . GLY A 1 81 ? -18.218 -1.424 3.684 1.00 71.38 81 GLY A N 1
ATOM 632 C CA . GLY A 1 81 ? -18.048 -0.678 4.941 1.00 71.38 81 GLY A CA 1
ATOM 633 C C . GLY A 1 81 ? -16.642 -0.784 5.558 1.00 71.38 81 GLY A C 1
ATOM 634 O O . GLY A 1 81 ? -16.151 0.196 6.117 1.00 71.38 81 GLY A O 1
ATOM 635 N N . LEU A 1 82 ? -15.965 -1.931 5.401 1.00 71.50 82 LEU A N 1
ATOM 636 C CA . LEU A 1 82 ? -14.579 -2.146 5.849 1.00 71.50 82 LEU A CA 1
ATOM 637 C C . LEU A 1 82 ? -13.591 -1.334 5.003 1.00 71.50 82 LEU A C 1
ATOM 639 O O . LEU A 1 82 ? -12.644 -0.756 5.529 1.00 71.50 82 LEU A O 1
ATOM 643 N N . ILE A 1 83 ? -13.825 -1.253 3.689 1.00 68.69 83 ILE A N 1
ATOM 644 C CA . ILE A 1 83 ? -13.023 -0.399 2.805 1.00 68.69 83 ILE A CA 1
ATOM 645 C C . ILE A 1 83 ? -13.217 1.066 3.208 1.00 68.69 83 ILE A C 1
ATOM 647 O O . ILE A 1 83 ? -12.244 1.778 3.454 1.00 68.69 83 ILE A O 1
ATOM 651 N N . ARG A 1 84 ? -14.473 1.513 3.333 1.00 68.94 84 ARG A N 1
ATOM 652 C CA . ARG A 1 84 ? -14.809 2.906 3.653 1.00 68.94 84 ARG A CA 1
ATOM 653 C C . ARG A 1 84 ? -14.246 3.366 5.001 1.00 68.94 84 ARG A C 1
ATOM 655 O O . ARG A 1 84 ? -13.770 4.495 5.095 1.00 68.94 84 ARG A O 1
ATOM 662 N N . SER A 1 85 ? -14.274 2.515 6.028 1.00 69.06 85 SER A N 1
ATOM 663 C CA . SER A 1 85 ? -13.764 2.854 7.365 1.00 69.06 85 SER A CA 1
ATOM 664 C C . SER A 1 85 ? -12.239 3.015 7.418 1.00 69.06 85 SER A C 1
ATOM 666 O O . SER A 1 85 ? -11.714 3.582 8.378 1.00 69.06 85 SER A O 1
ATOM 668 N N . HIS A 1 86 ? -11.512 2.528 6.408 1.00 64.00 86 HIS A N 1
ATOM 669 C CA . HIS A 1 86 ? -10.049 2.501 6.413 1.00 64.00 86 HIS A CA 1
ATOM 670 C C . HIS A 1 86 ? -9.391 3.338 5.318 1.00 64.00 86 HIS A C 1
ATOM 672 O O . HIS A 1 86 ? -8.230 3.716 5.482 1.00 64.00 86 HIS A O 1
ATOM 678 N N . THR A 1 87 ? -10.101 3.660 4.235 1.00 64.38 87 THR A N 1
ATOM 679 C CA . THR A 1 87 ? -9.493 4.334 3.084 1.00 64.38 87 THR A CA 1
ATOM 680 C C . THR A 1 87 ? -9.794 5.829 2.976 1.00 64.38 87 THR A C 1
ATOM 682 O O . THR A 1 87 ? -9.070 6.507 2.258 1.00 64.38 87 THR A O 1
ATOM 685 N N . LEU A 1 88 ? -10.794 6.364 3.702 1.00 59.59 88 LEU A N 1
ATOM 686 C CA . LEU A 1 88 ? -11.206 7.789 3.715 1.00 59.59 88 LEU A CA 1
ATOM 687 C C . LEU A 1 88 ? -11.231 8.484 2.332 1.00 59.59 88 LEU A C 1
ATOM 689 O O . LEU A 1 88 ? -11.183 9.712 2.240 1.00 59.59 88 LEU A O 1
ATOM 693 N N . PHE A 1 89 ? -11.328 7.725 1.239 1.00 64.38 89 PHE A N 1
ATOM 694 C CA . PHE A 1 89 ? -11.313 8.282 -0.102 1.00 64.38 89 PHE A CA 1
ATOM 695 C C . PHE A 1 89 ? -12.632 9.005 -0.350 1.00 64.38 89 PHE A C 1
ATOM 697 O O . PHE A 1 89 ? -13.693 8.390 -0.431 1.00 64.38 89 PHE A O 1
ATOM 704 N N . HIS A 1 90 ? -12.560 10.328 -0.488 1.00 58.38 90 HIS A N 1
ATOM 705 C CA . HIS A 1 90 ? -13.728 11.172 -0.742 1.00 58.38 90 HIS A CA 1
ATOM 706 C C . HIS A 1 90 ? -14.420 10.861 -2.082 1.00 58.38 90 HIS A C 1
ATOM 708 O O . HIS A 1 90 ? -15.577 11.230 -2.259 1.00 58.38 90 HIS A O 1
ATOM 714 N N . TRP A 1 91 ? -13.725 10.177 -2.999 1.00 60.38 91 TRP A N 1
ATOM 715 C CA . TRP A 1 91 ? -14.215 9.738 -4.308 1.00 60.38 91 TRP A CA 1
ATOM 716 C C . TRP A 1 91 ? -14.762 8.299 -4.319 1.00 60.38 91 TRP A C 1
ATOM 718 O O . TRP A 1 91 ? -15.210 7.832 -5.365 1.00 60.38 91 TRP A O 1
ATOM 728 N N . TRP A 1 92 ? -14.743 7.578 -3.189 1.00 60.94 92 TRP A N 1
ATOM 729 C CA . TRP A 1 92 ? -15.350 6.246 -3.113 1.00 60.94 92 TRP A CA 1
ATOM 730 C C . TRP A 1 92 ? -16.886 6.352 -3.152 1.00 60.94 92 TRP A C 1
ATOM 732 O O . TRP A 1 92 ? -17.432 7.212 -2.448 1.00 60.94 92 TRP A O 1
ATOM 742 N N . PRO A 1 93 ? -17.600 5.499 -3.921 1.00 57.62 93 PRO A N 1
ATOM 743 C CA . PRO A 1 93 ? -19.055 5.554 -4.020 1.00 57.62 93 PRO A CA 1
ATOM 744 C C . PRO A 1 93 ? -19.697 5.499 -2.636 1.00 57.62 93 PRO A C 1
ATOM 746 O O . PRO A 1 93 ? -19.391 4.623 -1.822 1.00 57.62 93 PRO A O 1
ATOM 749 N N . ARG A 1 94 ? -20.559 6.479 -2.351 1.00 58.16 94 ARG A N 1
ATOM 750 C CA . ARG A 1 94 ? -21.235 6.602 -1.052 1.00 58.16 94 ARG A CA 1
ATOM 751 C C . ARG A 1 94 ? -22.408 5.634 -0.902 1.00 58.16 94 ARG A C 1
ATOM 753 O O . ARG A 1 94 ? -22.860 5.438 0.225 1.00 58.16 94 ARG A O 1
ATOM 760 N N . GLU A 1 95 ? -22.845 5.046 -2.011 1.00 59.72 95 GLU A N 1
ATOM 761 C CA . GLU A 1 95 ? -24.064 4.258 -2.168 1.00 59.72 95 GLU A CA 1
ATOM 762 C C . GLU A 1 95 ? -23.744 3.091 -3.124 1.00 59.72 95 GLU A C 1
ATOM 764 O O . GLU A 1 95 ? -23.093 3.315 -4.151 1.00 59.72 95 GLU A O 1
ATOM 769 N N . TRP A 1 96 ? -24.137 1.867 -2.751 1.00 52.91 96 TRP A N 1
ATOM 770 C CA . TRP A 1 96 ? -24.174 0.681 -3.620 1.00 52.91 96 TRP A CA 1
ATOM 771 C C . TRP A 1 96 ? -25.615 0.200 -3.701 1.00 52.91 96 TRP A C 1
ATOM 773 O O . TRP A 1 96 ? -26.285 0.250 -2.641 1.00 52.91 96 TRP A O 1
#